Protein AF-A0A7V2RHR0-F1 (afdb_monomer)

Sequence (85 aa):
MDIFLFILVIIGMVGVFYLLTRWEKRTKNTYKEKAANLLLASDPDPKEVRDTIKNLRLYAGRFFKDKEAIRLLTELQDKHGHLLI

Mean predicted aligned error: 8.47 Å

Structure (mmCIF, N/CA/C/O backbone):
data_AF-A0A7V2RHR0-F1
#
_entry.id   AF-A0A7V2RHR0-F1
#
loop_
_atom_site.group_PDB
_atom_site.id
_atom_site.type_symbol
_atom_site.label_atom_id
_atom_site.label_alt_id
_atom_site.label_comp_id
_atom_site.label_asym_id
_atom_site.label_entity_id
_atom_site.label_seq_id
_atom_site.pdbx_PDB_ins_code
_atom_site.Cartn_x
_atom_site.Cartn_y
_atom_site.Cartn_z
_atom_site.occupancy
_atom_site.B_iso_or_equiv
_atom_site.auth_seq_id
_atom_site.auth_comp_id
_atom_site.auth_asym_id
_atom_site.auth_atom_id
_atom_site.pdbx_PDB_model_num
ATOM 1 N N . MET A 1 1 ? 31.602 -4.126 -31.765 1.00 60.66 1 MET A N 1
ATOM 2 C CA . MET A 1 1 ? 30.870 -4.993 -30.809 1.00 60.66 1 MET A CA 1
ATOM 3 C C . MET A 1 1 ? 30.048 -4.178 -29.804 1.00 60.66 1 MET A C 1
ATOM 5 O O . MET A 1 1 ? 29.207 -4.734 -29.114 1.00 60.66 1 MET A O 1
ATOM 9 N N . ASP A 1 2 ? 30.221 -2.859 -29.780 1.00 73.94 2 ASP A N 1
ATOM 10 C CA . ASP A 1 2 ? 29.717 -1.949 -28.748 1.00 73.94 2 ASP A CA 1
ATOM 11 C C . ASP A 1 2 ? 28.216 -1.653 -28.851 1.00 73.94 2 ASP A C 1
ATOM 13 O O . ASP A 1 2 ? 27.523 -1.585 -27.841 1.00 73.94 2 ASP A O 1
ATOM 17 N N . ILE A 1 3 ? 27.682 -1.567 -30.075 1.00 76.50 3 ILE A N 1
ATOM 18 C CA . ILE A 1 3 ? 26.255 -1.286 -30.317 1.00 76.50 3 ILE A CA 1
ATOM 19 C C . ILE A 1 3 ? 25.360 -2.439 -29.836 1.00 76.50 3 ILE A C 1
ATOM 21 O O . ILE A 1 3 ? 24.315 -2.199 -29.238 1.00 76.50 3 ILE A O 1
ATOM 25 N N . PHE A 1 4 ? 25.776 -3.694 -30.035 1.00 80.31 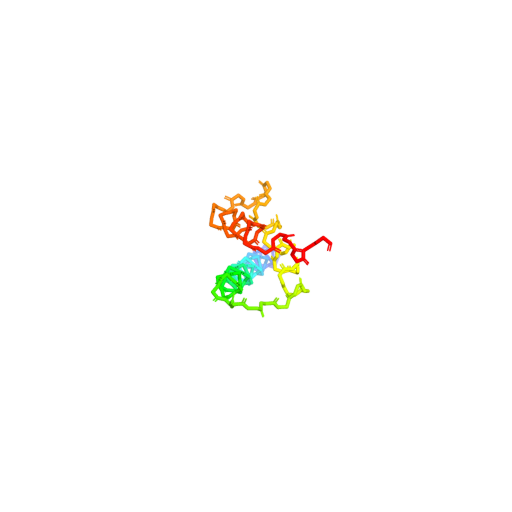4 PHE A N 1
ATOM 26 C CA . PHE A 1 4 ? 25.014 -4.860 -29.570 1.00 80.31 4 PHE A CA 1
ATOM 27 C C . PHE A 1 4 ? 24.971 -4.949 -28.041 1.00 80.31 4 PHE A C 1
ATOM 29 O O . PHE A 1 4 ? 23.914 -5.219 -27.473 1.00 80.31 4 PHE A O 1
ATOM 36 N N . LEU A 1 5 ? 26.093 -4.668 -27.372 1.00 81.56 5 LEU A N 1
ATOM 37 C CA . LEU A 1 5 ? 26.177 -4.626 -25.911 1.00 81.56 5 LEU A CA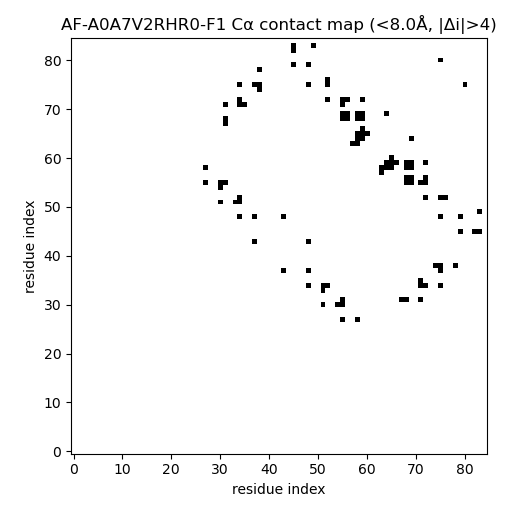 1
ATOM 38 C C . LEU A 1 5 ? 25.307 -3.498 -25.337 1.00 81.56 5 LEU A C 1
ATOM 40 O O . LEU A 1 5 ? 24.570 -3.716 -24.379 1.00 81.56 5 LEU A O 1
ATOM 44 N N . PHE A 1 6 ? 25.312 -2.327 -25.976 1.00 80.00 6 PHE A N 1
ATOM 45 C CA . PHE A 1 6 ? 24.484 -1.188 -25.584 1.00 80.00 6 PHE A CA 1
ATOM 46 C C . PHE A 1 6 ? 22.979 -1.482 -25.699 1.00 80.00 6 PHE A C 1
ATOM 48 O O . PHE A 1 6 ? 22.217 -1.215 -24.769 1.00 80.00 6 PHE A O 1
ATOM 55 N N . ILE A 1 7 ? 22.547 -2.105 -26.802 1.00 85.56 7 ILE A N 1
ATOM 56 C CA . ILE A 1 7 ? 21.148 -2.516 -27.000 1.00 85.56 7 ILE A CA 1
ATOM 57 C C . ILE A 1 7 ? 20.730 -3.554 -25.949 1.00 85.56 7 ILE A C 1
ATOM 59 O O . ILE A 1 7 ? 19.639 -3.457 -25.387 1.00 85.56 7 ILE A O 1
ATOM 63 N N . LEU A 1 8 ? 21.601 -4.516 -25.633 1.00 85.44 8 LEU A N 1
ATOM 64 C CA . LEU A 1 8 ? 21.323 -5.553 -24.638 1.00 85.44 8 LEU A CA 1
ATOM 65 C C . LEU A 1 8 ? 21.181 -4.966 -23.223 1.00 85.44 8 LEU A C 1
ATOM 67 O O . LEU A 1 8 ? 20.280 -5.364 -22.484 1.00 85.44 8 LEU A O 1
ATOM 71 N N . VAL A 1 9 ? 21.995 -3.965 -22.873 1.00 85.06 9 VAL A N 1
ATOM 72 C CA . VAL A 1 9 ? 21.875 -3.225 -21.605 1.00 85.06 9 VAL A CA 1
ATOM 73 C C . VAL A 1 9 ? 20.552 -2.462 -21.525 1.00 85.06 9 VAL A C 1
ATOM 75 O O . VAL A 1 9 ? 19.879 -2.531 -20.497 1.00 85.06 9 VAL A O 1
ATOM 78 N N . ILE A 1 10 ? 20.131 -1.790 -22.603 1.00 85.25 10 ILE A N 1
ATOM 79 C CA . ILE A 1 10 ? 18.847 -1.071 -22.633 1.00 85.25 10 ILE A CA 1
ATOM 80 C C . ILE A 1 10 ? 17.674 -2.043 -22.478 1.00 85.25 10 ILE A C 1
ATOM 82 O O . ILE A 1 10 ? 16.782 -1.800 -21.665 1.00 85.25 10 ILE A O 1
ATOM 86 N N . ILE A 1 11 ? 17.682 -3.167 -23.200 1.00 85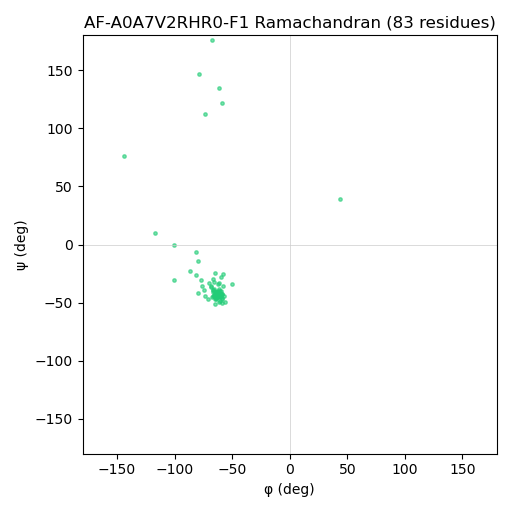.00 11 ILE A N 1
ATOM 87 C CA . ILE A 1 11 ? 16.634 -4.193 -23.084 1.00 85.00 11 ILE A CA 1
ATOM 88 C C . ILE A 1 11 ? 16.609 -4.778 -21.666 1.00 85.00 11 ILE A C 1
ATOM 90 O O . ILE A 1 11 ? 15.532 -4.933 -21.088 1.00 85.00 11 ILE A O 1
ATOM 94 N N . GLY A 1 12 ? 17.778 -5.039 -21.075 1.00 82.81 12 GLY A N 1
ATOM 95 C CA . GLY A 1 12 ? 17.897 -5.476 -19.686 1.00 82.81 12 GLY A CA 1
ATOM 96 C C . GLY A 1 12 ? 17.287 -4.470 -18.708 1.00 82.81 12 GLY A C 1
ATOM 97 O O . GLY A 1 12 ? 16.478 -4.848 -17.862 1.00 82.81 12 GLY A O 1
ATOM 98 N N . MET A 1 13 ? 17.593 -3.180 -18.862 1.00 83.25 13 MET A N 1
ATOM 99 C CA . MET A 1 13 ? 17.026 -2.111 -18.033 1.00 83.25 13 MET A CA 1
ATOM 100 C C . MET A 1 13 ? 15.505 -2.008 -18.167 1.00 83.25 13 MET A C 1
ATOM 102 O O . MET A 1 13 ? 14.808 -1.913 -17.157 1.00 83.25 13 MET A O 1
ATOM 106 N N . VAL A 1 14 ? 14.976 -2.072 -19.391 1.00 84.19 14 VAL A N 1
ATOM 107 C CA . VAL A 1 14 ? 13.526 -2.042 -19.637 1.00 84.19 14 VAL A CA 1
ATOM 108 C C . VAL A 1 14 ? 12.847 -3.271 -19.028 1.00 84.19 14 VAL A C 1
ATOM 110 O O . VAL A 1 14 ? 11.794 -3.140 -18.404 1.00 84.19 14 VAL A O 1
ATOM 113 N N . GLY A 1 15 ? 13.462 -4.451 -19.136 1.00 81.44 15 GLY A N 1
ATOM 114 C CA . GLY A 1 15 ? 12.972 -5.679 -18.508 1.00 81.44 15 GLY A CA 1
ATOM 115 C C . GLY A 1 15 ? 12.933 -5.586 -16.981 1.00 81.44 15 GLY A C 1
ATOM 116 O O . GLY A 1 15 ? 11.920 -5.924 -16.365 1.00 81.44 15 GLY A O 1
ATOM 117 N N . VAL A 1 16 ? 13.992 -5.057 -16.361 1.00 80.56 16 VAL A N 1
ATOM 118 C CA . VAL A 1 16 ? 14.047 -4.823 -14.908 1.00 80.56 16 VAL A CA 1
ATOM 119 C C . VAL A 1 16 ? 13.001 -3.793 -14.480 1.00 80.56 16 VAL A C 1
ATOM 121 O O . VAL A 1 16 ? 12.291 -4.014 -13.501 1.00 80.56 16 VAL A O 1
ATOM 124 N N . PHE A 1 17 ? 12.830 -2.707 -15.234 1.00 80.06 17 PHE A N 1
ATOM 125 C CA . PHE A 1 17 ? 11.808 -1.696 -14.960 1.00 80.06 17 PHE A CA 1
ATOM 126 C C . PHE A 1 17 ? 10.384 -2.265 -15.072 1.00 80.06 17 PHE A C 1
ATOM 128 O O . PHE A 1 17 ? 9.519 -2.004 -14.230 1.00 80.06 17 PHE A O 1
ATOM 135 N N . TYR A 1 18 ? 10.134 -3.108 -16.075 1.00 79.88 18 TYR A N 1
ATOM 136 C CA . TYR A 1 18 ? 8.864 -3.813 -16.226 1.00 79.88 18 TYR A CA 1
ATOM 137 C C . TYR A 1 18 ? 8.589 -4.751 -15.043 1.00 79.88 18 TYR A C 1
ATOM 139 O O . TYR A 1 18 ? 7.475 -4.786 -14.518 1.00 79.88 18 TYR A O 1
ATOM 147 N N . LEU A 1 19 ? 9.604 -5.478 -14.569 1.00 74.81 19 LEU A N 1
ATOM 148 C CA . LEU A 1 19 ? 9.471 -6.314 -13.380 1.00 74.81 19 LEU A CA 1
ATOM 149 C C . LEU A 1 19 ? 9.194 -5.466 -12.134 1.00 74.81 19 LEU A C 1
ATOM 151 O O . LEU A 1 19 ? 8.236 -5.755 -11.424 1.00 74.81 19 LEU A O 1
ATOM 155 N N . LEU A 1 20 ? 9.929 -4.379 -11.904 1.00 73.31 20 LEU A N 1
ATOM 156 C CA . LEU A 1 20 ? 9.696 -3.492 -10.759 1.00 73.31 20 LEU A CA 1
ATOM 157 C C . LEU A 1 20 ? 8.255 -2.963 -10.731 1.00 73.31 20 LEU A C 1
ATOM 159 O O . LEU A 1 20 ? 7.558 -3.131 -9.733 1.00 73.31 20 LEU A O 1
ATOM 163 N N . THR A 1 21 ? 7.758 -2.439 -11.853 1.00 75.94 21 THR A N 1
ATOM 164 C CA . THR A 1 21 ? 6.376 -1.932 -11.951 1.00 75.94 21 THR A CA 1
ATOM 165 C C . THR A 1 21 ? 5.315 -3.032 -11.796 1.00 75.94 21 THR A C 1
ATOM 167 O O . THR A 1 21 ? 4.236 -2.793 -11.242 1.00 75.94 21 THR A O 1
ATOM 170 N N . ARG A 1 22 ? 5.600 -4.264 -12.245 1.00 75.81 22 ARG A N 1
ATOM 171 C CA . ARG A 1 22 ? 4.735 -5.439 -12.038 1.00 75.81 22 ARG A CA 1
ATOM 172 C C . ARG A 1 22 ? 4.636 -5.805 -10.558 1.00 75.81 22 ARG A C 1
ATOM 174 O O . ARG A 1 22 ? 3.534 -6.082 -10.078 1.00 75.81 22 ARG A O 1
ATOM 181 N N . TRP A 1 23 ? 5.765 -5.821 -9.857 1.00 73.50 23 TRP A N 1
ATOM 182 C CA . TRP A 1 23 ? 5.821 -6.095 -8.423 1.00 73.50 23 TRP A CA 1
ATOM 183 C C . TRP A 1 23 ? 5.095 -5.007 -7.640 1.00 73.50 23 TRP A C 1
ATOM 185 O O . TRP A 1 23 ? 4.243 -5.317 -6.816 1.00 73.50 23 TRP A O 1
ATOM 195 N N . GL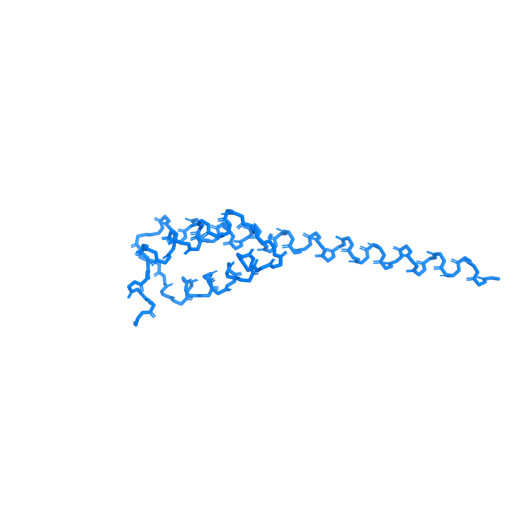U A 1 24 ? 5.315 -3.744 -7.991 1.00 74.44 24 GLU A N 1
ATOM 196 C CA . GLU A 1 24 ? 4.656 -2.606 -7.358 1.00 74.44 24 GLU A CA 1
ATOM 197 C C . GLU A 1 24 ? 3.124 -2.668 -7.475 1.00 74.44 24 GLU A C 1
ATOM 199 O O . GLU A 1 24 ? 2.410 -2.459 -6.492 1.00 74.44 24 GLU A O 1
ATOM 204 N N . LYS A 1 25 ? 2.603 -3.046 -8.654 1.00 74.50 25 LYS A N 1
ATOM 205 C CA . LYS A 1 25 ? 1.163 -3.285 -8.851 1.00 74.50 25 LYS A CA 1
ATOM 206 C C . LYS A 1 25 ? 0.627 -4.405 -7.960 1.00 74.50 25 LYS A C 1
ATOM 208 O O . LYS A 1 25 ? -0.479 -4.270 -7.441 1.00 74.50 25 LYS A O 1
ATOM 213 N N . ARG A 1 26 ? 1.378 -5.499 -7.784 1.00 78.88 26 ARG A N 1
ATOM 214 C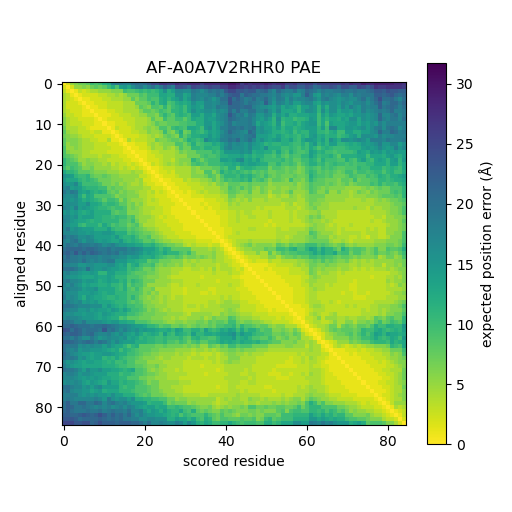 CA . ARG A 1 26 ? 0.968 -6.598 -6.894 1.00 78.88 26 ARG A CA 1
ATOM 215 C C . ARG A 1 26 ? 0.910 -6.132 -5.448 1.00 78.88 26 ARG A C 1
ATOM 217 O O . ARG A 1 26 ? -0.131 -6.287 -4.824 1.00 78.88 26 ARG A O 1
ATOM 224 N N . THR A 1 27 ? 1.974 -5.501 -4.955 1.00 78.06 27 THR A N 1
ATOM 225 C CA . THR A 1 27 ? 2.046 -5.023 -3.569 1.00 78.06 27 THR A CA 1
ATOM 226 C C . THR A 1 27 ? 0.923 -4.032 -3.269 1.00 78.06 27 THR A C 1
ATOM 228 O O . THR A 1 27 ? 0.243 -4.138 -2.251 1.00 78.06 27 THR A O 1
ATOM 231 N N . LYS A 1 28 ? 0.657 -3.114 -4.202 1.00 77.88 28 LYS A N 1
ATOM 232 C CA . LYS A 1 28 ? -0.457 -2.170 -4.111 1.00 77.88 28 LYS A CA 1
ATOM 233 C C . LYS A 1 28 ? -1.815 -2.867 -4.002 1.00 77.88 28 LYS A C 1
ATOM 235 O O . LYS A 1 28 ? -2.614 -2.484 -3.152 1.00 77.88 28 LYS A O 1
ATOM 240 N N . ASN A 1 29 ? -2.078 -3.880 -4.830 1.00 82.06 29 ASN A N 1
ATOM 241 C CA . ASN A 1 29 ? -3.323 -4.647 -4.746 1.00 82.06 29 ASN A CA 1
ATOM 242 C C . ASN A 1 29 ? -3.443 -5.385 -3.410 1.00 82.06 29 ASN A C 1
ATOM 244 O O . ASN A 1 29 ? -4.506 -5.343 -2.803 1.00 82.06 29 ASN A O 1
ATOM 248 N N . THR A 1 30 ? -2.355 -5.969 -2.909 1.00 85.06 30 THR A N 1
ATOM 249 C CA . THR A 1 30 ? -2.344 -6.624 -1.595 1.00 85.06 30 THR A CA 1
ATOM 250 C C . THR A 1 30 ? -2.695 -5.652 -0.469 1.00 85.06 30 THR A C 1
ATOM 252 O O . THR A 1 30 ? -3.452 -6.008 0.429 1.00 85.06 30 THR A O 1
ATOM 255 N N . TYR A 1 31 ? -2.205 -4.408 -0.507 1.00 82.06 31 TYR A N 1
ATOM 256 C CA . TYR A 1 31 ? -2.580 -3.404 0.496 1.00 82.06 31 TYR A CA 1
ATOM 257 C C . TYR A 1 31 ? -4.041 -2.963 0.389 1.00 82.06 31 TYR A C 1
ATOM 259 O O . TYR A 1 31 ? -4.679 -2.750 1.417 1.00 82.06 31 TYR A O 1
ATOM 267 N N . LYS A 1 32 ? -4.585 -2.850 -0.829 1.00 83.44 32 LYS A N 1
ATOM 268 C CA . LYS A 1 32 ? -6.014 -2.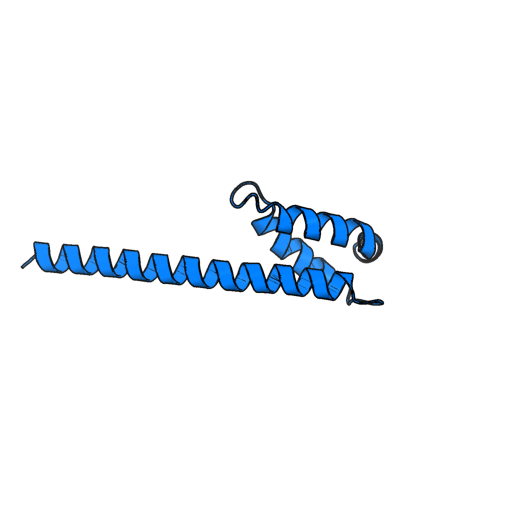562 -1.032 1.00 83.44 32 LYS A CA 1
ATOM 269 C C . LYS A 1 32 ? -6.896 -3.681 -0.484 1.00 83.44 32 LYS A C 1
ATOM 271 O O . LYS A 1 32 ? -7.868 -3.411 0.209 1.00 83.44 32 LYS A O 1
ATOM 276 N N . GLU A 1 33 ? -6.522 -4.926 -0.754 1.00 87.12 33 GLU A N 1
ATOM 277 C CA . GLU A 1 33 ? -7.238 -6.109 -0.279 1.00 87.12 33 GLU A CA 1
ATOM 278 C C . GLU A 1 33 ? -7.164 -6.232 1.248 1.00 87.12 33 GLU A C 1
ATOM 280 O O . GLU A 1 33 ? -8.187 -6.412 1.903 1.00 87.12 33 GLU A O 1
ATOM 285 N N . LYS A 1 34 ? -5.981 -6.014 1.841 1.00 85.69 34 LYS A N 1
ATOM 286 C CA . LYS A 1 34 ? -5.834 -5.920 3.301 1.00 85.69 34 LYS A CA 1
ATOM 287 C C . LYS A 1 34 ? -6.721 -4.833 3.899 1.00 85.69 34 LYS A C 1
ATOM 289 O O . L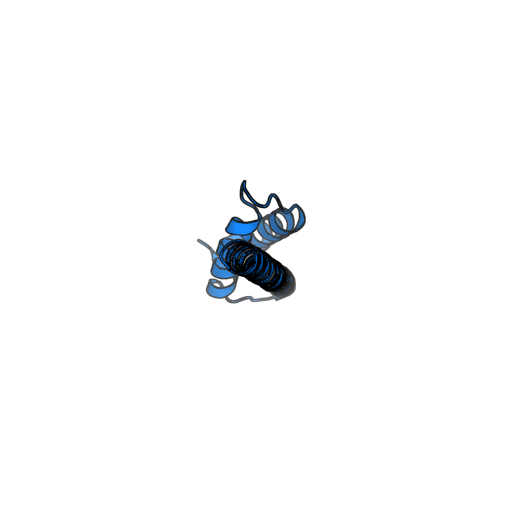YS A 1 34 ? -7.382 -5.088 4.897 1.00 85.69 34 LYS A O 1
ATOM 294 N N . ALA A 1 35 ? -6.779 -3.650 3.292 1.00 84.56 35 ALA A N 1
ATOM 295 C CA . ALA A 1 35 ? -7.664 -2.589 3.761 1.00 84.56 35 ALA A CA 1
ATOM 296 C C . ALA A 1 35 ? -9.141 -2.965 3.696 1.00 84.56 35 ALA A C 1
ATOM 298 O O . ALA A 1 35 ? -9.858 -2.731 4.663 1.00 84.56 35 ALA A O 1
ATOM 299 N N . ALA A 1 36 ? -9.584 -3.579 2.600 1.00 85.88 36 ALA A N 1
ATOM 300 C CA . ALA A 1 36 ? -10.951 -4.073 2.483 1.00 85.88 36 ALA A CA 1
ATOM 301 C C . ALA A 1 36 ? -11.267 -5.122 3.564 1.00 85.88 36 ALA A C 1
ATOM 303 O O . ALA A 1 36 ? -12.310 -5.049 4.209 1.00 85.88 36 ALA A O 1
ATOM 304 N N . ASN A 1 37 ? -10.338 -6.042 3.835 1.00 87.75 37 ASN A N 1
ATOM 305 C CA . ASN A 1 37 ? -10.501 -7.047 4.887 1.00 87.75 37 ASN A CA 1
ATOM 306 C C . ASN A 1 37 ? -10.575 -6.417 6.285 1.00 87.75 37 ASN A C 1
ATOM 308 O O . ASN A 1 37 ? -11.444 -6.783 7.072 1.00 87.75 37 ASN A O 1
ATOM 312 N N . LEU A 1 38 ? -9.728 -5.428 6.584 1.00 86.25 38 LEU A N 1
ATOM 313 C CA . LEU A 1 38 ? -9.759 -4.692 7.856 1.00 86.25 38 LEU A CA 1
ATOM 314 C C . LEU A 1 38 ? -11.028 -3.839 8.010 1.00 86.25 38 LEU A C 1
ATOM 316 O O . LEU A 1 38 ? -11.512 -3.636 9.122 1.00 86.25 38 LEU A O 1
ATOM 320 N N . LEU A 1 39 ? -11.603 -3.360 6.904 1.00 84.50 39 LEU A N 1
ATOM 321 C CA . LEU A 1 39 ? -12.904 -2.692 6.907 1.00 84.50 39 LEU A CA 1
ATOM 322 C C . LEU A 1 39 ? -14.052 -3.659 7.193 1.00 84.50 39 LEU A C 1
ATOM 324 O O . LEU A 1 39 ? -15.030 -3.252 7.814 1.00 84.50 39 LEU A O 1
ATOM 328 N N . LEU A 1 40 ? -13.958 -4.918 6.769 1.00 85.94 40 LEU A N 1
ATOM 329 C CA . LEU A 1 40 ? -14.966 -5.943 7.054 1.00 85.94 40 LEU A CA 1
ATOM 330 C C . LEU A 1 40 ? -14.799 -6.567 8.446 1.00 85.94 40 LEU A C 1
ATOM 332 O O . LEU A 1 40 ? -15.784 -7.015 9.029 1.00 85.94 40 LEU A O 1
ATOM 336 N N . ALA A 1 41 ? -13.582 -6.563 8.990 1.00 84.94 41 ALA A N 1
ATOM 337 C CA . ALA A 1 41 ? -13.296 -7.057 10.328 1.00 84.94 41 ALA A CA 1
ATOM 338 C C . ALA A 1 41 ? -14.058 -6.255 11.398 1.00 84.94 41 ALA A C 1
ATOM 340 O O . ALA A 1 41 ? -14.108 -5.022 11.368 1.00 84.94 41 ALA A O 1
ATOM 341 N N . SER A 1 42 ? -14.661 -6.974 12.347 1.00 75.94 42 SER A N 1
ATOM 342 C CA . SER A 1 42 ? -15.394 -6.378 13.470 1.00 75.94 42 SER A CA 1
ATOM 343 C C . SER A 1 42 ? -14.467 -5.844 14.562 1.00 75.94 42 SER A C 1
ATOM 345 O O . SER A 1 42 ? -14.822 -4.865 15.204 1.00 75.94 42 SER A O 1
ATOM 347 N N . ASP A 1 43 ? -13.292 -6.457 14.733 1.00 79.31 43 ASP A N 1
ATOM 348 C CA . ASP A 1 43 ? -12.276 -6.063 15.717 1.00 79.31 43 ASP A CA 1
ATOM 349 C C . ASP A 1 43 ? -10.859 -6.269 15.138 1.00 79.31 43 ASP A C 1
ATOM 351 O O . ASP A 1 43 ? -10.223 -7.300 15.370 1.00 79.31 43 ASP A O 1
ATOM 355 N N . PRO A 1 44 ? -10.400 -5.380 14.239 1.00 82.69 44 PRO A N 1
ATOM 356 C CA . PRO A 1 44 ? -9.068 -5.484 13.656 1.00 82.69 44 PRO A CA 1
ATOM 357 C C . PRO A 1 44 ? -7.980 -4.982 14.609 1.00 82.69 44 PRO A C 1
ATOM 359 O O . PRO A 1 44 ? -8.166 -3.998 15.321 1.00 82.69 44 PRO A O 1
ATOM 362 N N . ASP A 1 45 ? -6.797 -5.601 14.540 1.00 85.75 45 ASP A N 1
ATOM 363 C CA . ASP A 1 45 ? -5.633 -5.163 15.314 1.00 85.75 45 ASP A CA 1
ATOM 364 C C . ASP A 1 45 ? -5.272 -3.700 14.957 1.00 85.75 45 ASP A C 1
ATOM 366 O O . ASP A 1 45 ? -4.969 -3.406 13.789 1.00 85.75 45 ASP A O 1
ATOM 370 N N . PRO A 1 46 ? -5.247 -2.774 15.939 1.00 82.88 46 PRO A N 1
ATOM 371 C CA . PRO A 1 46 ? -4.858 -1.378 15.739 1.00 82.88 46 PRO A CA 1
ATOM 372 C C . PRO A 1 46 ? -3.524 -1.218 15.004 1.00 82.88 46 PRO A C 1
ATOM 374 O O . PRO A 1 46 ? -3.336 -0.289 14.210 1.00 82.88 46 PRO A O 1
ATOM 377 N N . LYS A 1 47 ? -2.582 -2.139 15.242 1.00 86.19 47 LYS A N 1
ATOM 378 C CA . LYS A 1 47 ? -1.271 -2.132 14.597 1.00 86.19 47 LYS A CA 1
ATOM 379 C C . LYS A 1 47 ? -1.384 -2.415 13.101 1.00 86.19 47 LYS A C 1
ATOM 381 O O . LYS A 1 47 ? -0.790 -1.692 12.300 1.00 86.19 47 LYS A O 1
ATOM 386 N N . GLU A 1 48 ? -2.183 -3.409 12.718 1.00 85.12 48 GLU A N 1
ATOM 387 C CA . GLU A 1 48 ? -2.416 -3.747 11.311 1.00 85.12 48 GLU A CA 1
ATOM 388 C C . GLU A 1 48 ? -3.164 -2.641 10.570 1.00 85.12 48 GLU A C 1
ATOM 390 O O . GLU A 1 48 ? -2.825 -2.323 9.425 1.00 85.12 48 GLU A O 1
ATOM 395 N N . VAL A 1 49 ? -4.140 -2.010 11.227 1.00 85.69 49 VAL A N 1
ATOM 396 C CA . VAL A 1 49 ? -4.855 -0.847 10.688 1.00 85.69 49 VAL A CA 1
ATOM 397 C C . VAL A 1 49 ? -3.881 0.300 10.430 1.00 85.69 49 VAL A C 1
ATOM 399 O O . VAL A 1 49 ? -3.845 0.849 9.325 1.00 85.69 49 VAL A O 1
ATOM 402 N N . ARG A 1 50 ? -3.030 0.632 11.407 1.00 85.38 50 ARG A N 1
ATOM 403 C CA . ARG A 1 50 ? -2.048 1.716 11.288 1.00 85.38 50 ARG A CA 1
ATOM 404 C C . ARG A 1 50 ? -1.031 1.459 10.177 1.00 85.38 50 ARG A C 1
ATOM 406 O O . ARG A 1 50 ? -0.757 2.364 9.383 1.00 85.38 50 ARG A O 1
ATOM 413 N N . ASP A 1 51 ? -0.495 0.244 10.097 1.00 87.69 51 ASP A N 1
ATOM 414 C CA . ASP A 1 51 ? 0.459 -0.137 9.054 1.00 87.69 51 ASP A CA 1
ATOM 415 C C . ASP A 1 51 ? -0.192 -0.106 7.667 1.00 87.69 51 ASP A C 1
ATOM 417 O O . ASP A 1 51 ? 0.383 0.422 6.710 1.00 87.69 51 ASP A O 1
ATOM 421 N N . THR A 1 52 ? -1.427 -0.593 7.553 1.00 86.12 52 THR A N 1
ATOM 422 C CA . THR A 1 52 ? -2.177 -0.584 6.293 1.00 86.12 52 THR A CA 1
ATOM 423 C C . THR A 1 52 ? -2.494 0.840 5.839 1.00 86.12 52 THR A C 1
ATOM 425 O O . THR A 1 52 ? -2.249 1.171 4.678 1.00 86.12 52 THR A O 1
ATOM 428 N N . ILE A 1 53 ? -2.916 1.729 6.745 1.00 85.75 53 ILE A N 1
ATOM 429 C CA . ILE A 1 53 ? -3.122 3.157 6.454 1.00 85.75 53 ILE A CA 1
ATOM 430 C C . ILE A 1 53 ? -1.816 3.819 6.009 1.00 85.75 53 ILE A C 1
ATOM 432 O O . ILE A 1 53 ? -1.810 4.552 5.019 1.00 85.75 53 ILE A O 1
ATOM 436 N N . LYS A 1 54 ? -0.693 3.560 6.693 1.00 86.00 54 LYS A N 1
ATOM 437 C CA . LYS A 1 54 ? 0.618 4.115 6.318 1.00 86.00 54 LYS A CA 1
ATOM 438 C C . LYS A 1 54 ? 1.017 3.694 4.902 1.00 86.00 54 LYS A C 1
ATOM 440 O O . LYS A 1 54 ? 1.445 4.542 4.118 1.00 86.00 54 LYS A O 1
ATOM 445 N N . ASN A 1 55 ? 0.826 2.420 4.563 1.00 84.31 55 ASN A N 1
ATOM 446 C CA . ASN A 1 55 ? 1.118 1.889 3.234 1.00 84.31 55 ASN A CA 1
ATOM 447 C C . ASN A 1 55 ? 0.180 2.469 2.167 1.00 84.31 55 ASN A C 1
ATOM 449 O O . ASN A 1 55 ? 0.644 2.923 1.125 1.00 84.31 55 ASN A O 1
ATOM 453 N N . LEU A 1 56 ? -1.126 2.553 2.436 1.00 83.12 56 LEU A N 1
ATOM 454 C CA . LEU A 1 56 ? -2.088 3.189 1.530 1.00 83.12 56 LEU A CA 1
ATOM 455 C C . LEU A 1 56 ? -1.805 4.668 1.322 1.00 83.12 56 LEU A C 1
ATOM 457 O O . LEU A 1 56 ? -1.977 5.151 0.209 1.00 83.12 56 LEU A O 1
ATOM 461 N N . ARG A 1 57 ? -1.304 5.381 2.335 1.00 82.81 57 ARG A N 1
ATOM 462 C CA . ARG A 1 57 ? -0.947 6.800 2.223 1.00 82.81 57 ARG A CA 1
ATOM 463 C C . ARG A 1 57 ? 0.151 7.048 1.191 1.00 82.81 57 ARG A C 1
ATOM 465 O O . ARG A 1 57 ? 0.115 8.075 0.517 1.00 82.81 57 ARG A O 1
ATOM 472 N N . LEU A 1 58 ? 1.081 6.105 1.022 1.00 79.81 58 LEU A N 1
ATOM 473 C CA . LEU A 1 58 ? 2.101 6.176 -0.031 1.00 79.81 58 LEU A CA 1
ATOM 474 C C . LEU A 1 58 ? 1.455 6.165 -1.426 1.00 79.81 58 LEU A C 1
ATOM 476 O O . LEU A 1 58 ? 1.830 6.961 -2.285 1.00 79.81 58 LEU A O 1
ATOM 480 N N . TYR A 1 59 ? 0.425 5.337 -1.626 1.00 73.75 59 TYR A N 1
ATOM 481 C CA . TYR A 1 59 ? -0.296 5.204 -2.901 1.00 73.75 59 TYR A CA 1
ATOM 482 C C . TYR A 1 59 ? -1.449 6.210 -3.089 1.00 73.75 59 TYR A C 1
ATOM 484 O O . TYR A 1 59 ? -1.834 6.521 -4.216 1.00 73.75 59 TYR A O 1
ATOM 492 N N . ALA A 1 60 ? -1.992 6.746 -2.001 1.00 73.06 60 ALA A N 1
ATOM 493 C CA . ALA A 1 60 ? -2.944 7.854 -1.991 1.00 73.06 60 ALA A CA 1
ATOM 494 C C . ALA A 1 60 ? -2.241 9.214 -2.170 1.00 73.06 60 ALA A C 1
ATOM 496 O O . ALA A 1 60 ? -2.883 10.226 -2.449 1.00 73.06 60 ALA A O 1
ATOM 497 N N . GLY A 1 61 ? -0.914 9.242 -2.017 1.00 74.31 61 GLY A N 1
ATOM 498 C CA . GLY A 1 61 ? -0.083 10.427 -2.159 1.00 74.31 61 GLY A CA 1
ATOM 499 C C . GLY A 1 61 ? 0.003 10.976 -3.586 1.00 74.31 61 GLY A C 1
ATOM 500 O O . GLY A 1 61 ? -0.489 10.407 -4.564 1.00 74.31 61 GLY A O 1
ATOM 501 N N . ARG A 1 62 ? 0.695 12.116 -3.703 1.00 62.78 62 ARG A N 1
ATOM 502 C CA . ARG A 1 62 ? 0.758 12.959 -4.912 1.00 62.78 62 ARG A CA 1
ATOM 503 C C . ARG A 1 62 ? 1.277 12.240 -6.165 1.00 62.78 62 ARG A C 1
ATOM 505 O O . ARG A 1 62 ? 0.929 12.663 -7.265 1.00 62.78 62 ARG A O 1
ATOM 512 N N . PHE A 1 63 ? 2.081 11.189 -5.991 1.00 59.62 63 PHE A N 1
ATOM 513 C CA . PHE A 1 63 ? 2.729 10.444 -7.073 1.00 59.62 63 PHE A CA 1
ATOM 514 C C . PHE A 1 63 ? 1.809 9.431 -7.761 1.00 59.62 63 PHE A C 1
ATOM 516 O O . PHE A 1 63 ? 1.816 9.349 -8.984 1.00 59.62 63 PHE A O 1
ATOM 523 N N . PHE A 1 64 ? 0.991 8.696 -7.005 1.00 70.06 64 PHE A N 1
ATOM 524 C CA . PHE A 1 64 ? 0.144 7.635 -7.561 1.00 70.06 64 PHE A CA 1
ATOM 525 C C . PHE A 1 64 ? -1.307 8.068 -7.768 1.00 70.06 64 PHE A C 1
ATOM 527 O O . PHE A 1 64 ? -1.948 7.559 -8.687 1.00 70.06 64 PHE A O 1
ATOM 534 N N . LYS A 1 65 ? -1.816 8.996 -6.936 1.00 73.44 65 LYS A N 1
ATOM 535 C CA . LYS A 1 65 ? -3.194 9.528 -6.977 1.00 73.44 65 LYS A CA 1
ATOM 536 C C . LYS A 1 65 ? -4.257 8.446 -7.193 1.00 73.44 65 LYS A C 1
ATOM 538 O O . LYS A 1 65 ? -5.219 8.642 -7.940 1.00 73.44 65 LYS A O 1
ATOM 543 N N . ASP A 1 66 ? -4.077 7.283 -6.574 1.00 79.94 66 ASP A N 1
ATOM 544 C CA . ASP A 1 66 ? -5.025 6.197 -6.753 1.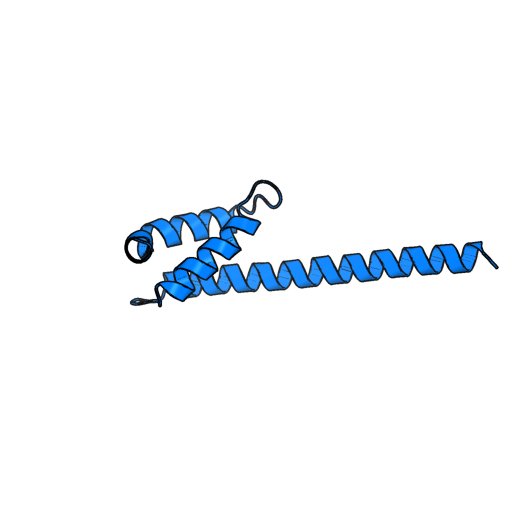00 79.94 66 ASP A CA 1
ATOM 545 C C . ASP A 1 66 ? -6.311 6.514 -5.980 1.00 79.94 66 ASP A C 1
ATOM 547 O O . ASP A 1 66 ? -6.320 6.552 -4.750 1.00 79.94 66 ASP A O 1
ATOM 551 N N . LYS A 1 67 ? -7.397 6.757 -6.721 1.00 81.56 67 LYS A N 1
ATOM 552 C CA . LYS A 1 67 ? -8.707 7.121 -6.160 1.00 81.56 67 LYS A CA 1
ATOM 553 C C . LYS A 1 67 ? -9.245 6.065 -5.195 1.00 81.56 67 LYS A C 1
ATOM 555 O O . LYS A 1 67 ? -9.877 6.411 -4.205 1.00 81.56 67 LYS A O 1
ATOM 560 N N . GLU A 1 68 ? -8.988 4.794 -5.476 1.00 82.44 68 GLU A N 1
ATOM 561 C CA . GLU A 1 68 ? -9.437 3.677 -4.649 1.00 82.44 68 GLU A CA 1
ATOM 562 C C . GLU A 1 68 ? -8.608 3.588 -3.365 1.00 82.44 68 GLU A C 1
ATOM 564 O O . GLU A 1 68 ? -9.165 3.397 -2.292 1.00 82.44 68 GLU A O 1
ATOM 569 N N . ALA A 1 69 ? -7.294 3.828 -3.444 1.00 82.25 69 ALA A N 1
ATOM 570 C CA . ALA A 1 69 ? -6.443 3.915 -2.256 1.00 82.25 69 ALA A CA 1
ATOM 571 C C . ALA A 1 69 ? -6.839 5.086 -1.342 1.00 82.25 69 ALA A C 1
ATOM 573 O O . ALA A 1 69 ? -6.854 4.928 -0.125 1.00 82.25 69 ALA A O 1
ATOM 574 N N . ILE A 1 70 ? -7.182 6.244 -1.921 1.00 84.62 70 ILE A N 1
ATOM 575 C CA . ILE A 1 70 ? -7.689 7.403 -1.170 1.00 84.62 70 ILE A CA 1
ATOM 576 C C . ILE A 1 70 ? -8.999 7.040 -0.470 1.00 84.62 70 ILE A C 1
ATOM 578 O O . ILE A 1 70 ? -9.122 7.257 0.730 1.00 84.62 70 ILE A O 1
ATOM 582 N N . ARG A 1 71 ? -9.948 6.441 -1.200 1.00 87.81 71 ARG A N 1
ATOM 583 C CA . ARG A 1 71 ? -11.241 6.028 -0.647 1.00 87.81 71 ARG A CA 1
ATOM 584 C C . ARG A 1 71 ? -11.082 5.037 0.508 1.00 87.81 71 ARG A C 1
ATOM 586 O O . ARG A 1 71 ? -11.625 5.279 1.578 1.00 87.81 71 ARG A O 1
ATOM 593 N N . LEU A 1 72 ? -10.305 3.970 0.311 1.00 86.50 72 LEU A N 1
ATOM 594 C CA . LEU A 1 72 ? -10.044 2.959 1.341 1.00 86.50 72 LEU A CA 1
ATOM 595 C C . LEU A 1 72 ? -9.351 3.557 2.567 1.00 86.50 72 LEU A C 1
ATOM 597 O O . LEU A 1 72 ? -9.662 3.182 3.691 1.00 86.50 72 LEU A O 1
ATOM 601 N N . LEU A 1 73 ? -8.428 4.500 2.363 1.00 86.19 73 LEU A N 1
ATOM 602 C CA . LEU A 1 73 ? -7.758 5.198 3.456 1.00 86.19 73 LEU A CA 1
ATOM 603 C C . LEU A 1 73 ? -8.736 6.057 4.264 1.00 86.19 73 LEU A C 1
ATOM 605 O O . LEU A 1 73 ? -8.679 6.026 5.490 1.00 86.19 73 LEU A O 1
ATOM 609 N N . THR A 1 74 ? -9.636 6.785 3.601 1.00 86.19 74 THR A N 1
ATOM 610 C CA . THR A 1 74 ? -10.674 7.575 4.275 1.00 86.19 74 THR A CA 1
ATOM 611 C C . THR A 1 74 ? -11.651 6.680 5.034 1.00 86.19 74 THR A C 1
ATOM 613 O O . THR A 1 74 ? -11.895 6.935 6.206 1.00 86.19 74 THR A O 1
ATOM 616 N N . GLU A 1 75 ? -12.150 5.603 4.419 1.00 88.00 75 GLU A N 1
ATOM 617 C CA . GLU A 1 75 ? -13.062 4.655 5.078 1.00 88.00 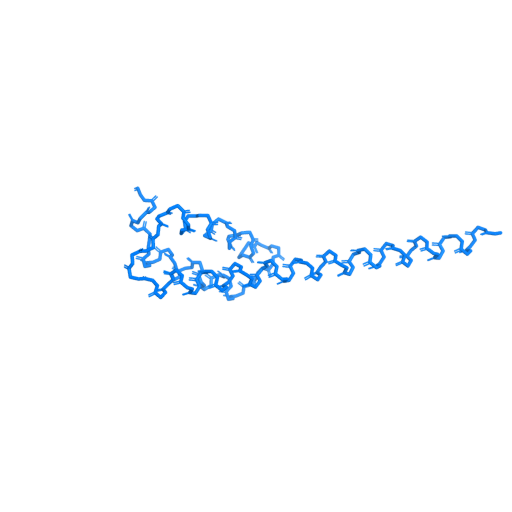75 GLU A CA 1
ATOM 618 C C . GLU A 1 75 ? -12.397 3.976 6.291 1.00 88.00 75 GLU A C 1
ATOM 620 O O . GLU A 1 75 ? -13.023 3.826 7.340 1.00 88.00 75 GLU A O 1
ATOM 625 N N . LEU A 1 76 ? -11.110 3.612 6.191 1.00 86.19 76 LEU A N 1
ATOM 626 C CA . LEU A 1 76 ? -10.350 3.031 7.306 1.00 86.19 76 LEU A CA 1
ATOM 627 C C . LEU A 1 76 ? -10.167 4.021 8.456 1.00 86.19 76 LEU A C 1
ATOM 629 O O . LEU A 1 76 ? -10.288 3.640 9.616 1.00 86.19 76 LEU A O 1
ATOM 633 N N . GLN A 1 77 ? -9.859 5.280 8.145 1.00 84.69 77 GLN A N 1
ATOM 634 C CA . GLN A 1 77 ? -9.712 6.326 9.154 1.00 84.69 77 GLN A CA 1
ATOM 635 C C . GLN A 1 77 ? -11.038 6.681 9.820 1.00 84.69 77 GLN A C 1
ATOM 637 O O . GLN A 1 77 ? -11.045 6.957 11.011 1.00 84.69 77 GLN A O 1
ATOM 642 N N . ASP A 1 78 ? -12.145 6.658 9.087 1.00 86.56 78 ASP A N 1
ATOM 643 C CA . ASP A 1 78 ? -13.460 6.964 9.646 1.00 86.56 78 ASP A CA 1
ATOM 644 C C . ASP A 1 78 ? -13.934 5.841 10.582 1.00 86.56 78 ASP A C 1
ATOM 646 O O . ASP A 1 78 ? -14.311 6.081 11.727 1.00 86.56 78 ASP A O 1
ATOM 650 N N . LYS A 1 79 ? -13.806 4.583 10.139 1.00 84.06 79 LYS A N 1
ATOM 651 C CA . LYS A 1 79 ? -14.249 3.420 10.916 1.00 84.06 79 LYS A CA 1
ATOM 652 C C . LYS A 1 79 ? -13.337 3.110 12.105 1.00 84.06 79 LYS A C 1
ATOM 654 O O . LYS A 1 79 ? -13.819 2.841 13.201 1.00 84.06 79 LYS A O 1
ATOM 659 N N . HIS A 1 80 ? -12.023 3.157 11.893 1.00 82.31 80 HIS A N 1
ATOM 660 C CA . HIS A 1 80 ? -11.014 2.688 12.851 1.00 82.31 80 HIS A CA 1
ATOM 661 C C . HIS A 1 80 ? -10.091 3.799 13.353 1.00 82.31 80 HIS A C 1
ATOM 663 O O . HIS A 1 80 ? -9.105 3.526 14.029 1.00 82.31 80 HIS A O 1
ATOM 669 N N . GLY A 1 81 ? -10.397 5.068 13.065 1.00 73.50 81 GLY A N 1
ATOM 670 C CA . GLY A 1 81 ? -9.606 6.210 13.536 1.00 73.50 81 GLY A CA 1
ATOM 671 C C . GLY A 1 81 ? -9.511 6.299 15.054 1.00 73.50 81 GLY A C 1
ATOM 672 O O . GLY A 1 81 ? -8.500 6.760 15.570 1.00 73.50 81 GLY A O 1
ATOM 673 N N . HIS A 1 82 ? -10.515 5.779 15.764 1.00 75.56 82 HIS A N 1
ATOM 674 C CA . HIS A 1 82 ? -10.511 5.663 17.220 1.00 75.56 82 HIS A CA 1
ATOM 675 C C . HIS A 1 82 ? -9.434 4.696 17.752 1.00 75.56 82 HIS A C 1
ATOM 677 O O . HIS A 1 82 ? -8.983 4.870 18.877 1.00 75.56 82 HIS A O 1
ATOM 683 N N . LEU A 1 83 ? -8.983 3.724 16.948 1.00 69.06 83 LEU A N 1
ATOM 684 C CA . LEU A 1 83 ? -7.899 2.788 17.289 1.00 69.06 83 LEU A CA 1
ATOM 685 C C . LEU A 1 83 ? -6.499 3.393 17.076 1.00 69.06 83 LEU A C 1
ATOM 687 O O . LEU A 1 83 ? -5.492 2.759 17.384 1.00 69.06 83 LEU A O 1
ATOM 691 N N . LEU A 1 84 ? -6.414 4.594 16.494 1.00 64.44 84 LEU A N 1
ATOM 692 C CA . LEU A 1 84 ? -5.154 5.268 16.161 1.00 64.44 84 LEU A CA 1
ATOM 693 C C . LEU A 1 84 ? -4.760 6.361 17.170 1.00 64.44 84 LEU A C 1
ATOM 695 O O . LEU A 1 84 ? -3.730 7.008 16.953 1.00 64.44 84 LEU A O 1
ATOM 699 N N . ILE A 1 85 ? -5.580 6.586 18.205 1.00 59.06 85 ILE A N 1
ATOM 700 C CA . ILE A 1 85 ? -5.426 7.623 19.241 1.00 59.06 85 ILE A CA 1
ATOM 701 C C . ILE A 1 85 ? -4.715 7.046 20.465 1.00 59.06 85 ILE A C 1
ATOM 703 O O . ILE A 1 85 ? -5.071 5.921 20.876 1.00 59.06 85 ILE A O 1
#

Foldseek 3Di:
DVVVVVVVVVVVVVVVVVVVVVVVVVVLVVLLVLLVVQLVDPDDDLVSLVVSLVVLCVCCDPPNVPPSSVVSSVSSCVVCVVSVD

Secondary structure (DSSP, 8-state):
-HHHHHHHHHHHHHHHHHHHHHHHHHHHHHHHHHHHHHHH-SS--HHHHHHHHHHHHHHHSTTT--HHHHHHHHHHHHHHGGGG-

Solvent-accessible surface area (backbone atoms only — not comparable to full-atom values): 4736 Å² total; per-residue (Å²): 121,62,68,64,54,51,52,51,50,52,52,49,50,52,51,51,51,51,48,50,55,53,50,52,53,50,55,52,50,53,51,53,51,50,47,52,51,51,66,70,42,91,80,59,58,48,66,59,54,51,53,44,45,56,56,32,47,63,41,38,28,94,87,59,60,33,67,65,40,39,49,51,42,51,53,43,45,69,76,47,41,78,58,75,110

pLDDT: mean 80.43, std 6.69, range [59.06, 88.0]

Radius of gyration: 18.41 Å; Cα contacts (8 Å, |Δi|>4): 55; chains: 1; bounding box: 46×20×50 Å